Protein AF-A0A2R6LRM5-F1 (afdb_monomer_lite)

Radius of gyration: 28.89 Å; chains: 1; bounding box: 50×41×76 Å

Sequence (92 aa):
MNECTVCGERLSEPYYCQHCEQAVCGTHFEPETHDCPALADDDGADDPAAFDGGIVRAVAQRGDLSEDQVMVGMIAACVLLIGIIGVMMLLG

Foldseek 3Di:
DAAAPQPRHDDPPFDAAPQARHTHDPVCNDCVNDVRVVVVVPPDDPDPPDDPPVPCPVPPPPDPCPPVNVVVVVVVVVVVVVVVVVVVVVVD

Secondary structure (DSSP, 8-state):
-EE-TTT-PEESS-EE-TTT--EE-TTS-STTTTT-HHHHT-SS---------TTSTTT--S----HHHHHHHHHHHHHHHHHHHHHHHHH-

pLDDT: mean 74.76, std 15.48, range [42.69, 95.44]

Structure (mmCIF, N/CA/C/O backbone):
data_AF-A0A2R6LRM5-F1
#
_entry.id   AF-A0A2R6LRM5-F1
#
loop_
_atom_site.group_PDB
_atom_site.id
_atom_site.type_symbol
_atom_site.label_atom_id
_atom_site.label_alt_id
_atom_site.label_comp_id
_atom_site.label_asym_id
_atom_site.label_entity_id
_atom_site.label_seq_id
_atom_site.pdbx_PDB_ins_code
_atom_site.Cartn_x
_atom_site.Cartn_y
_atom_site.Cartn_z
_atom_site.occupancy
_atom_site.B_iso_or_equiv
_atom_site.auth_seq_id
_atom_site.auth_comp_id
_atom_site.auth_asym_id
_atom_site.auth_atom_id
_atom_site.pdbx_PDB_model_num
ATOM 1 N N . MET A 1 1 ? -22.598 5.530 28.987 1.00 61.09 1 MET A N 1
ATOM 2 C CA . MET A 1 1 ? -21.385 4.899 29.544 1.00 61.09 1 MET A CA 1
ATOM 3 C C . MET A 1 1 ? -21.119 3.716 28.665 1.00 61.09 1 MET A C 1
ATOM 5 O O . MET A 1 1 ? -22.041 2.939 28.464 1.00 61.09 1 MET A O 1
ATOM 9 N N . ASN A 1 2 ? -19.927 3.659 28.093 1.00 79.31 2 ASN A N 1
ATOM 10 C CA . ASN A 1 2 ? -19.595 2.646 27.109 1.00 79.31 2 ASN A CA 1
ATOM 11 C C . ASN A 1 2 ? -18.771 1.586 27.838 1.00 79.31 2 ASN A C 1
ATOM 13 O O . ASN A 1 2 ? -17.966 1.922 28.707 1.00 79.31 2 ASN A O 1
ATOM 17 N N . GLU A 1 3 ? -19.026 0.323 27.546 1.00 88.50 3 GLU A N 1
ATOM 18 C CA . GLU A 1 3 ? -18.309 -0.808 28.124 1.00 88.50 3 GLU A CA 1
ATOM 19 C C . GLU A 1 3 ? -17.590 -1.558 27.013 1.00 88.50 3 GLU A C 1
ATOM 21 O O . GLU A 1 3 ? -18.047 -1.562 25.870 1.00 88.50 3 GLU A O 1
ATOM 26 N N . CYS A 1 4 ? -16.440 -2.141 27.333 1.00 86.50 4 CYS A N 1
ATOM 27 C CA . CYS A 1 4 ? -15.728 -2.961 26.370 1.00 86.50 4 CYS A CA 1
ATOM 28 C C . CYS A 1 4 ? -16.570 -4.195 26.050 1.00 86.50 4 CYS A C 1
ATOM 30 O O . CYS A 1 4 ? -16.876 -4.973 26.950 1.00 86.50 4 CYS A O 1
ATOM 32 N N . THR A 1 5 ? -16.891 -4.416 24.776 1.00 82.81 5 THR A N 1
ATOM 33 C CA . THR A 1 5 ? -17.696 -5.580 24.369 1.00 82.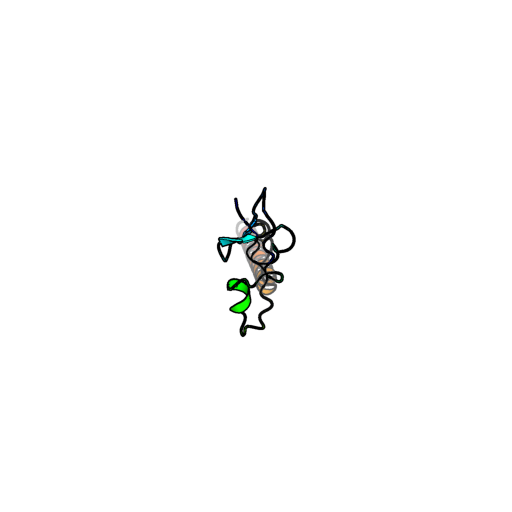81 5 THR A CA 1
ATOM 34 C C . THR A 1 5 ? -16.993 -6.921 24.632 1.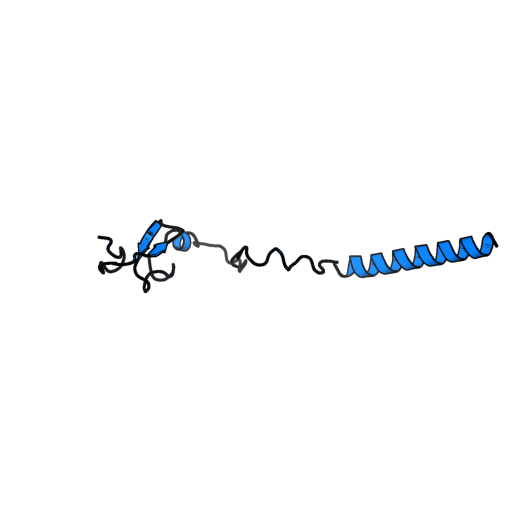00 82.81 5 THR A C 1
ATOM 36 O O . THR A 1 5 ? -17.656 -7.948 24.722 1.00 82.81 5 THR A O 1
ATOM 39 N N . VAL A 1 6 ? -15.668 -6.914 24.833 1.00 83.56 6 VAL A N 1
ATOM 40 C CA . VAL A 1 6 ? -14.865 -8.114 25.128 1.00 83.56 6 VAL A CA 1
ATOM 41 C C . VAL A 1 6 ? -14.805 -8.427 26.628 1.00 83.56 6 VAL A C 1
ATOM 43 O O . VAL A 1 6 ? -15.070 -9.556 27.030 1.00 83.56 6 VAL A O 1
ATOM 46 N N . CYS A 1 7 ? -14.460 -7.450 27.476 1.00 87.38 7 CYS A N 1
ATOM 47 C CA . CYS A 1 7 ? -14.230 -7.684 28.911 1.00 87.38 7 CYS A CA 1
ATOM 48 C C . CYS A 1 7 ? -15.226 -7.006 29.862 1.00 87.38 7 CYS A C 1
ATOM 50 O O . CYS A 1 7 ? -15.157 -7.235 31.067 1.00 87.38 7 CYS A O 1
ATOM 52 N N . GLY A 1 8 ? -16.126 -6.158 29.360 1.00 86.44 8 GLY A N 1
ATOM 53 C CA . GLY A 1 8 ? -17.094 -5.415 30.176 1.00 86.44 8 GLY A CA 1
ATOM 54 C C . GLY A 1 8 ? -16.494 -4.273 31.006 1.00 86.44 8 GLY A C 1
ATOM 55 O O . GLY A 1 8 ? -17.173 -3.703 31.859 1.00 86.44 8 GLY A O 1
ATOM 56 N N . GLU A 1 9 ? -15.222 -3.918 30.788 1.00 85.94 9 GLU A N 1
ATOM 57 C CA . GLU A 1 9 ? -14.576 -2.791 31.470 1.00 85.94 9 GLU A CA 1
ATOM 58 C C . GLU A 1 9 ? -15.294 -1.478 31.126 1.00 85.94 9 GLU A C 1
ATOM 60 O O . GLU A 1 9 ? -15.609 -1.220 29.960 1.00 85.94 9 GLU A O 1
ATOM 65 N N . ARG A 1 10 ? -15.526 -0.614 32.123 1.00 88.75 10 ARG A N 1
ATOM 66 C CA . ARG A 1 10 ? -16.114 0.711 31.885 1.00 88.75 10 ARG A CA 1
ATOM 67 C C . ARG A 1 10 ? -15.106 1.622 31.193 1.00 88.75 10 ARG A C 1
ATOM 69 O O . ARG A 1 10 ? -14.067 1.952 31.754 1.00 88.75 10 ARG A O 1
ATOM 76 N N . LEU A 1 11 ? -15.463 2.089 30.002 1.00 83.88 11 LEU A N 1
ATOM 77 C CA . LEU A 1 11 ? -14.634 2.953 29.173 1.00 83.88 11 LEU A CA 1
ATOM 78 C C . LEU A 1 11 ? -15.002 4.416 29.421 1.00 83.88 11 LEU A C 1
ATOM 80 O O . LEU A 1 11 ? -16.122 4.850 29.134 1.00 83.88 11 LEU A O 1
ATOM 84 N N . SER A 1 12 ? -14.048 5.187 29.944 1.00 81.62 12 SER A N 1
ATOM 85 C CA . SER A 1 12 ? -14.111 6.653 29.916 1.00 81.62 12 SER A CA 1
ATOM 86 C C . SER A 1 12 ? -13.782 7.195 28.525 1.00 81.62 12 SER A C 1
ATOM 88 O O . SER A 1 12 ? -14.389 8.167 28.089 1.00 81.62 12 SER A O 1
ATOM 90 N N . GLU A 1 13 ? -12.866 6.523 27.825 1.00 81.56 13 GLU A N 1
ATOM 91 C CA . GLU A 1 13 ? -12.426 6.826 26.462 1.00 81.56 13 GLU A CA 1
ATOM 92 C C . GLU A 1 13 ? -12.526 5.547 25.615 1.00 81.56 13 GLU A C 1
ATOM 94 O O . GLU A 1 13 ? -11.615 4.718 25.632 1.00 81.56 13 GLU A O 1
ATOM 99 N N . PRO A 1 14 ? -13.668 5.316 24.946 1.00 82.81 14 PRO A N 1
ATOM 100 C CA . PRO A 1 14 ? -13.863 4.137 24.113 1.00 82.81 14 PRO A CA 1
ATOM 101 C C . PRO A 1 14 ? -13.080 4.266 22.805 1.00 82.81 14 PRO A C 1
ATOM 103 O O . PRO A 1 14 ? -13.189 5.279 22.111 1.00 82.81 14 PRO A O 1
ATOM 106 N N . TYR A 1 15 ? -12.346 3.218 22.440 1.00 83.00 15 TYR A N 1
ATOM 107 C CA . TYR A 1 15 ? -11.777 3.091 21.103 1.00 83.00 15 TYR A CA 1
ATOM 108 C C . TYR A 1 15 ? -12.780 2.370 20.206 1.00 83.00 15 TYR A C 1
ATOM 110 O O . TYR A 1 15 ? -13.338 1.352 20.608 1.00 83.00 15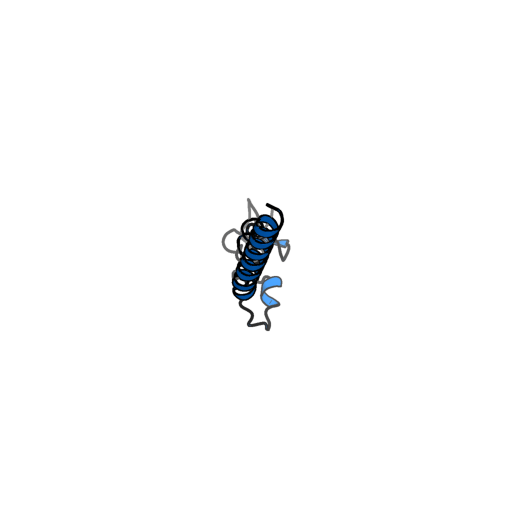 TYR A O 1
ATOM 118 N N . TYR A 1 16 ? -13.013 2.892 19.004 1.00 83.56 16 TYR A N 1
ATOM 119 C CA . TYR A 1 16 ? -13.889 2.260 18.020 1.00 83.56 16 TYR A CA 1
ATOM 120 C C . TYR A 1 16 ? -13.041 1.610 16.935 1.00 83.56 16 TYR A C 1
ATOM 122 O O . TYR A 1 16 ? -12.213 2.276 16.307 1.00 83.56 16 TYR A O 1
ATOM 130 N N . CYS A 1 17 ? -13.242 0.314 16.718 1.00 81.19 17 CYS A N 1
ATOM 131 C CA . CYS A 1 17 ? -12.625 -0.382 15.597 1.00 81.19 17 CYS A CA 1
ATOM 132 C C . CYS A 1 17 ? -13.214 0.144 14.278 1.00 81.19 17 CYS A C 1
ATOM 134 O O . CYS A 1 17 ? -14.432 0.246 14.139 1.00 81.19 17 CYS A O 1
ATOM 136 N N . GLN A 1 18 ? -12.365 0.456 13.294 1.00 78.62 18 GLN A N 1
ATOM 137 C CA . GLN A 1 18 ? -12.812 0.980 11.992 1.00 78.62 18 GLN A CA 1
ATOM 138 C C . GLN A 1 18 ? -13.526 -0.067 11.125 1.00 78.62 18 GLN A C 1
ATOM 140 O O . GLN A 1 18 ? -14.134 0.286 10.121 1.00 78.62 18 GLN A O 1
ATOM 145 N N . HIS A 1 19 ? -13.446 -1.344 11.504 1.00 76.75 19 HIS A N 1
ATOM 146 C CA . HIS A 1 19 ? -13.999 -2.451 10.730 1.00 76.75 19 HIS A CA 1
ATOM 147 C C . HIS A 1 19 ? -15.341 -2.953 11.273 1.00 76.75 19 HIS A C 1
ATOM 149 O O . HIS A 1 19 ? -16.226 -3.284 10.493 1.00 76.75 19 HIS A O 1
ATOM 155 N N . CYS A 1 20 ? -15.501 -3.016 12.600 1.00 79.12 20 CYS A N 1
ATOM 156 C CA . CYS A 1 20 ? -16.697 -3.568 13.248 1.00 79.12 20 CYS A CA 1
ATOM 157 C C . CYS A 1 20 ? -17.476 -2.553 14.097 1.00 79.12 20 CYS A C 1
ATOM 159 O O . CYS A 1 20 ? -18.501 -2.906 14.675 1.00 79.12 20 CYS A O 1
ATOM 161 N N . GLU A 1 21 ? -16.983 -1.313 14.195 1.00 81.69 21 GLU A N 1
ATOM 162 C CA . GLU A 1 21 ? -17.611 -0.185 14.903 1.00 81.69 21 GLU A CA 1
ATOM 163 C C . GLU A 1 21 ? -17.900 -0.438 16.398 1.00 81.69 21 GLU A C 1
ATOM 165 O O . GLU A 1 21 ? -18.604 0.338 17.048 1.00 81.69 21 GLU A O 1
ATOM 170 N N . GLN A 1 22 ? -17.328 -1.495 16.985 1.00 82.81 22 GLN A N 1
ATOM 171 C CA . GLN A 1 22 ? -17.512 -1.821 18.397 1.00 82.81 22 GLN A CA 1
ATOM 172 C C . GLN A 1 22 ? -16.596 -0.995 19.302 1.00 82.81 22 GLN A C 1
ATOM 174 O O . GLN A 1 22 ? -15.455 -0.687 18.952 1.00 82.81 22 GLN A O 1
ATOM 179 N N . ALA A 1 23 ? -17.110 -0.661 20.490 1.00 85.50 23 ALA A N 1
ATOM 180 C CA . ALA A 1 23 ? -16.363 0.035 21.528 1.00 85.50 23 ALA A CA 1
ATOM 181 C C . ALA A 1 23 ? -15.504 -0.961 22.324 1.00 85.50 23 ALA A C 1
ATOM 183 O O . ALA A 1 23 ? -16.012 -1.818 23.052 1.00 85.50 23 ALA A O 1
ATOM 184 N N . VAL A 1 24 ? -14.187 -0.822 22.217 1.00 86.31 24 VAL A N 1
ATOM 185 C CA . VAL A 1 24 ? -13.193 -1.678 22.874 1.00 86.31 24 VAL A CA 1
ATOM 186 C C . VAL A 1 24 ? -12.249 -0.853 23.755 1.00 86.31 24 VAL A C 1
ATOM 188 O O . VAL A 1 24 ? -12.122 0.366 23.603 1.00 86.31 24 VAL A O 1
ATOM 191 N N . CYS A 1 25 ? -11.615 -1.501 24.738 1.00 87.50 25 CYS A N 1
ATOM 192 C CA . CYS A 1 25 ? -10.557 -0.874 25.534 1.00 87.50 25 CYS A CA 1
ATOM 193 C C . CYS A 1 25 ? -9.228 -0.873 24.761 1.00 87.50 25 CYS A C 1
ATOM 195 O O . CYS A 1 25 ? -9.067 -1.628 23.807 1.00 87.50 25 CYS A O 1
ATOM 197 N N . GLY A 1 26 ? -8.245 -0.083 25.206 1.00 81.62 26 GLY A N 1
ATOM 198 C CA . GLY A 1 26 ? -6.922 -0.032 24.563 1.00 81.62 26 GLY A CA 1
ATOM 199 C C . GLY A 1 26 ? -6.181 -1.378 24.521 1.00 81.62 26 GLY A C 1
ATOM 200 O O . GLY A 1 26 ? -5.332 -1.570 23.663 1.00 81.62 26 GLY A O 1
ATOM 201 N N . THR A 1 27 ? -6.526 -2.322 25.402 1.00 80.00 27 THR A N 1
ATOM 202 C CA . THR A 1 27 ? -5.976 -3.691 25.403 1.00 80.00 27 THR A CA 1
ATOM 203 C C . THR A 1 27 ? -6.647 -4.606 24.374 1.00 80.00 27 THR A C 1
ATOM 205 O O . THR A 1 27 ? -6.037 -5.569 23.930 1.00 80.00 27 THR A O 1
ATOM 208 N N . HIS A 1 28 ? -7.885 -4.300 23.978 1.00 82.38 28 HIS A N 1
ATOM 209 C CA . HIS A 1 28 ? -8.652 -5.054 22.980 1.00 82.38 28 HIS A CA 1
ATOM 210 C C . HIS A 1 28 ? -8.783 -4.287 21.650 1.00 82.38 28 HIS A C 1
ATOM 212 O O . HIS A 1 28 ? -9.690 -4.558 20.870 1.00 82.38 28 HIS A O 1
ATOM 218 N N . PHE A 1 29 ? -7.934 -3.276 21.411 1.00 80.06 29 PHE A N 1
ATOM 219 C CA . PHE A 1 29 ? -7.977 -2.460 20.191 1.00 80.06 29 PHE A CA 1
ATOM 220 C C . PHE A 1 29 ? -7.430 -3.203 18.969 1.00 80.06 29 PHE A C 1
ATOM 222 O O . PHE A 1 29 ? -7.880 -2.973 17.847 1.00 80.06 29 PHE A O 1
ATOM 229 N N . GLU A 1 30 ? -6.464 -4.093 19.184 1.00 69.25 30 GLU A N 1
ATOM 230 C CA . GLU A 1 30 ? -5.883 -4.890 18.112 1.00 69.25 30 GLU A CA 1
ATOM 231 C C . GLU A 1 30 ? -6.937 -5.873 17.562 1.00 69.25 30 GLU A C 1
ATOM 233 O O . GLU A 1 30 ? -7.642 -6.513 18.345 1.00 69.25 30 GLU A O 1
ATOM 238 N N . PRO A 1 31 ? -7.081 -6.007 16.229 1.00 62.25 31 PRO A N 1
ATOM 239 C CA . PRO A 1 31 ? -8.041 -6.928 15.610 1.00 62.25 31 PRO A CA 1
ATOM 240 C C . PRO A 1 31 ? -7.879 -8.388 16.043 1.00 62.25 31 PRO A C 1
ATOM 242 O O . PRO A 1 31 ? -8.822 -9.155 15.938 1.00 62.25 31 PRO A O 1
ATOM 245 N N . GLU A 1 32 ? -6.694 -8.763 16.528 1.00 63.97 32 GLU A N 1
ATOM 246 C CA . GLU A 1 32 ? -6.358 -10.105 17.018 1.00 63.97 32 GLU A CA 1
ATOM 247 C C . GLU A 1 32 ? -6.901 -10.380 18.430 1.00 63.97 32 GLU A C 1
ATOM 249 O O . GLU A 1 32 ? -7.046 -11.529 18.843 1.00 63.97 32 GLU A O 1
ATOM 254 N N . THR A 1 33 ? -7.169 -9.324 19.203 1.00 67.12 33 THR A N 1
ATOM 255 C CA . THR A 1 33 ? -7.542 -9.411 20.624 1.00 67.12 33 THR A CA 1
ATOM 256 C C . THR A 1 33 ? -9.040 -9.224 20.859 1.00 67.12 33 THR A C 1
ATOM 258 O O . THR A 1 33 ? -9.502 -9.265 22.002 1.00 67.12 33 THR A O 1
ATOM 261 N N . HIS A 1 34 ? -9.814 -9.067 19.785 1.00 76.38 34 HIS A N 1
ATOM 262 C CA . HIS A 1 34 ? -11.270 -9.111 19.788 1.00 76.38 34 HIS A CA 1
ATOM 263 C C . HIS A 1 34 ? -11.769 -9.844 18.542 1.00 76.38 34 HIS A C 1
ATOM 265 O O . HIS A 1 34 ? -11.050 -9.957 17.560 1.00 76.38 34 HIS A O 1
ATOM 271 N N . ASP A 1 35 ? -12.998 -10.353 18.577 1.00 67.50 35 ASP A N 1
ATOM 272 C CA . ASP A 1 35 ? -13.578 -11.147 17.487 1.00 67.50 35 ASP A CA 1
ATOM 273 C C . ASP A 1 35 ? -13.993 -10.230 16.317 1.00 67.50 35 ASP A C 1
ATOM 275 O O . ASP A 1 35 ? -15.169 -9.924 16.105 1.00 67.50 35 ASP A O 1
ATOM 279 N N . CYS A 1 36 ? -12.998 -9.651 15.640 1.00 76.31 36 CYS A N 1
ATOM 280 C CA . CYS A 1 36 ? -13.200 -8.710 14.553 1.00 76.31 36 CYS A CA 1
ATOM 281 C C . CYS A 1 36 ? -13.571 -9.485 13.278 1.00 76.31 36 CYS A C 1
ATOM 283 O O . CYS A 1 36 ? -12.718 -10.186 12.731 1.00 76.31 36 CYS A O 1
ATOM 285 N N . PRO A 1 37 ? -14.797 -9.337 12.740 1.00 71.56 37 PRO A N 1
ATOM 286 C CA . PRO A 1 37 ? -15.234 -10.085 11.561 1.00 71.56 37 PRO A CA 1
ATOM 287 C C . PRO A 1 37 ? -14.365 -9.815 10.325 1.00 71.56 37 PRO A C 1
ATOM 289 O O . PRO A 1 37 ? -14.150 -10.720 9.533 1.00 71.56 37 PRO A O 1
ATOM 292 N N . ALA A 1 38 ? -13.770 -8.621 10.212 1.00 66.88 38 ALA A N 1
ATOM 293 C CA . ALA A 1 38 ? -12.828 -8.308 9.136 1.00 66.88 38 ALA A CA 1
ATOM 294 C C . ALA A 1 38 ? -11.535 -9.143 9.162 1.00 66.88 38 ALA A C 1
ATOM 296 O O . ALA A 1 38 ? -10.837 -9.181 8.155 1.00 66.88 38 ALA A O 1
ATOM 297 N N . LEU A 1 39 ? -11.199 -9.773 10.294 1.00 65.38 39 LEU A N 1
ATOM 298 C CA . LEU A 1 39 ? -10.079 -10.710 10.405 1.00 65.38 39 LEU A CA 1
ATOM 299 C C . LEU A 1 39 ? -10.537 -12.169 10.230 1.00 65.38 39 LEU A C 1
ATOM 301 O O . LEU A 1 39 ? -9.766 -12.999 9.764 1.00 65.38 39 LEU A O 1
ATOM 305 N N . ALA A 1 40 ? -11.791 -12.477 10.579 1.00 61.88 40 ALA A N 1
ATOM 306 C CA . ALA A 1 40 ? -12.377 -13.808 10.420 1.00 61.88 40 ALA A CA 1
ATOM 307 C C . ALA A 1 40 ? -12.671 -14.173 8.952 1.00 61.88 40 ALA A C 1
ATOM 309 O O . ALA A 1 40 ? -12.756 -15.352 8.635 1.00 61.88 40 ALA A O 1
ATOM 310 N N . ASP A 1 41 ? -12.787 -13.184 8.060 1.00 53.91 41 ASP A N 1
ATOM 311 C CA . ASP A 1 41 ? -12.965 -13.409 6.619 1.00 53.91 41 ASP A CA 1
ATOM 312 C C . ASP A 1 41 ? -11.673 -13.875 5.897 1.00 53.91 41 ASP A C 1
ATOM 314 O O . ASP A 1 41 ? -11.704 -14.110 4.687 1.00 53.91 41 ASP A O 1
ATOM 318 N N . ASP A 1 42 ? -10.545 -14.057 6.602 1.00 54.00 42 ASP A N 1
ATOM 319 C CA . ASP A 1 42 ? -9.296 -14.614 6.047 1.00 54.00 42 ASP A CA 1
ATOM 320 C C . ASP A 1 42 ? -9.285 -16.162 6.029 1.00 54.00 42 ASP A C 1
ATOM 322 O O . ASP A 1 42 ? -8.306 -16.818 6.381 1.00 54.00 42 ASP A O 1
ATOM 326 N N . ASP A 1 43 ? -10.385 -16.782 5.587 1.00 47.53 43 ASP A N 1
ATOM 327 C CA . ASP A 1 43 ? -10.497 -18.236 5.346 1.00 47.53 43 ASP A CA 1
ATOM 328 C C . ASP A 1 43 ? -9.782 -18.694 4.050 1.00 47.53 43 ASP A C 1
ATOM 330 O O . ASP A 1 43 ? -10.063 -19.764 3.496 1.00 47.53 43 ASP A O 1
ATOM 334 N N . GLY A 1 44 ? -8.824 -17.912 3.547 1.00 52.94 44 GLY A N 1
ATOM 335 C CA . GLY A 1 44 ? -7.938 -18.345 2.474 1.00 52.94 44 GLY A CA 1
ATOM 336 C C . GLY A 1 44 ? -7.597 -17.268 1.460 1.00 52.94 44 GLY A C 1
ATOM 337 O O . GLY A 1 44 ? -8.205 -17.196 0.392 1.00 52.94 44 GLY A O 1
ATOM 338 N N . ALA A 1 45 ? -6.507 -16.557 1.713 1.00 42.69 45 ALA A N 1
ATOM 339 C CA . ALA A 1 45 ? -5.550 -16.237 0.668 1.00 42.69 45 ALA A CA 1
ATOM 340 C C . ALA A 1 45 ? -4.155 -16.116 1.290 1.00 42.69 45 ALA A C 1
ATOM 342 O O . ALA A 1 45 ? -3.823 -15.111 1.906 1.00 42.69 45 ALA A O 1
ATOM 343 N N . ASP A 1 46 ? -3.314 -17.129 1.075 1.00 49.31 46 ASP A N 1
ATOM 344 C CA . ASP A 1 46 ? -1.858 -17.015 1.178 1.00 49.31 46 ASP A CA 1
ATOM 345 C C . ASP A 1 46 ? -1.331 -16.007 0.129 1.00 49.31 46 ASP A C 1
ATOM 347 O O . ASP A 1 46 ? -0.641 -16.379 -0.822 1.00 49.31 46 ASP A O 1
ATOM 351 N N . ASP A 1 47 ? -1.673 -14.725 0.258 1.00 49.59 47 ASP A N 1
ATOM 352 C CA . ASP A 1 47 ? -1.037 -13.641 -0.478 1.00 49.59 47 ASP A CA 1
ATOM 353 C C . ASP A 1 47 ? -0.470 -12.638 0.536 1.00 49.59 47 ASP A C 1
ATOM 355 O O . ASP A 1 47 ? -1.223 -11.874 1.144 1.00 49.59 47 ASP A O 1
ATOM 359 N N . PRO A 1 48 ? 0.858 -12.602 0.756 1.00 47.47 48 PRO A N 1
ATOM 360 C CA . PRO A 1 48 ? 1.515 -11.602 1.596 1.00 47.47 48 PRO A CA 1
ATOM 361 C C . PRO A 1 48 ? 1.514 -10.205 0.937 1.00 47.47 48 PRO A C 1
ATOM 363 O O . PRO A 1 48 ? 2.478 -9.443 1.057 1.00 47.47 48 PRO A O 1
ATOM 366 N N . ALA A 1 49 ? 0.432 -9.838 0.249 1.00 48.94 49 ALA A N 1
ATOM 367 C CA . ALA A 1 49 ? 0.165 -8.518 -0.295 1.00 48.94 49 ALA A CA 1
ATOM 368 C C . ALA A 1 49 ? -0.364 -7.592 0.811 1.00 48.94 49 ALA A C 1
ATOM 370 O O . ALA A 1 49 ? -1.513 -7.167 0.828 1.00 48.94 49 ALA A O 1
ATOM 371 N N . ALA A 1 50 ? 0.538 -7.324 1.753 1.00 57.31 50 ALA A N 1
ATOM 372 C CA . ALA A 1 50 ? 0.776 -6.041 2.394 1.00 57.31 50 ALA A CA 1
ATOM 373 C C . ALA A 1 50 ? -0.402 -5.049 2.461 1.00 57.31 50 ALA A C 1
ATOM 375 O O . ALA A 1 50 ? -0.784 -4.438 1.467 1.00 57.31 50 ALA A O 1
ATOM 376 N N . PHE A 1 51 ? -0.833 -4.775 3.694 1.00 48.22 51 PHE A N 1
ATOM 377 C CA . PHE A 1 51 ? -1.195 -3.449 4.201 1.00 48.22 51 PHE A CA 1
ATOM 378 C C . PHE A 1 51 ? -0.950 -2.300 3.195 1.00 48.22 51 PHE A C 1
ATOM 380 O O . PHE A 1 51 ? 0.162 -1.770 3.111 1.00 48.22 51 PHE A O 1
ATOM 387 N N . ASP A 1 52 ? -1.989 -1.864 2.469 1.00 55.38 52 ASP A N 1
ATOM 388 C CA . ASP A 1 52 ? -1.977 -0.592 1.731 1.00 55.38 52 ASP A CA 1
ATOM 389 C C . ASP A 1 52 ? -2.086 0.552 2.749 1.00 55.38 52 ASP A C 1
ATOM 391 O O . ASP A 1 52 ? -3.125 1.183 2.947 1.00 55.38 52 ASP A O 1
ATOM 395 N N . GLY A 1 53 ? -0.983 0.796 3.458 1.00 49.69 53 GLY A N 1
ATOM 396 C CA . GLY A 1 53 ? -0.742 2.049 4.146 1.00 49.69 53 GLY A CA 1
ATOM 39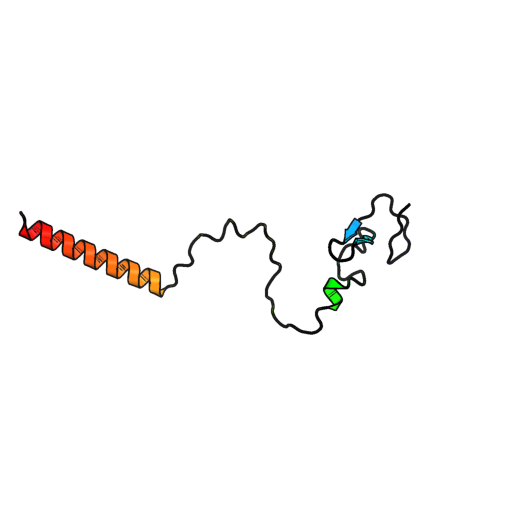7 C C . GLY A 1 53 ? -0.701 3.161 3.103 1.00 49.69 53 GLY A C 1
ATOM 398 O O . GLY A 1 53 ? 0.363 3.491 2.578 1.00 49.69 53 GLY A O 1
ATOM 399 N N . GLY A 1 54 ? -1.858 3.770 2.838 1.00 55.00 54 GLY A N 1
ATOM 400 C CA . GLY A 1 54 ? -2.085 4.868 1.887 1.00 55.00 54 GLY A CA 1
ATOM 401 C C . GLY A 1 54 ? -1.277 6.156 2.127 1.00 55.00 54 GLY A C 1
ATOM 402 O O . GLY A 1 54 ? -1.583 7.196 1.551 1.00 55.00 54 GLY A O 1
ATOM 403 N N . ILE A 1 55 ? -0.227 6.103 2.946 1.00 58.34 55 ILE A N 1
ATOM 404 C CA . ILE A 1 55 ? 0.737 7.174 3.206 1.00 58.34 55 ILE A CA 1
ATOM 405 C C . ILE A 1 55 ? 2.026 7.069 2.369 1.00 58.34 55 ILE A C 1
ATOM 407 O O . ILE A 1 55 ? 2.794 8.029 2.359 1.00 58.34 55 ILE A O 1
ATOM 411 N N . VAL A 1 56 ? 2.272 5.983 1.613 1.00 57.78 56 VAL A N 1
ATOM 412 C CA . VAL A 1 56 ? 3.521 5.837 0.816 1.00 57.78 56 VAL A CA 1
ATOM 413 C C . VAL A 1 56 ? 3.380 5.943 -0.710 1.00 57.78 56 VAL A C 1
ATOM 415 O O . VAL A 1 56 ? 4.396 6.042 -1.401 1.00 57.78 56 VAL A O 1
ATOM 418 N N . ARG A 1 57 ? 2.168 6.035 -1.281 1.00 51.59 57 ARG A N 1
ATOM 419 C CA . ARG A 1 57 ? 2.003 6.131 -2.755 1.00 51.59 57 ARG A CA 1
ATOM 420 C C . ARG A 1 57 ? 2.584 7.409 -3.380 1.00 51.59 57 ARG A C 1
ATOM 422 O O . ARG A 1 57 ? 2.799 7.441 -4.587 1.00 51.59 57 ARG A O 1
ATOM 429 N N . ALA A 1 58 ? 2.896 8.437 -2.589 1.00 53.69 58 ALA A N 1
ATOM 430 C CA . ALA A 1 58 ? 3.511 9.669 -3.092 1.00 53.69 58 ALA A CA 1
ATOM 431 C C . ALA A 1 58 ? 5.044 9.592 -3.262 1.00 53.69 58 ALA A C 1
ATOM 433 O O . ALA A 1 58 ? 5.615 10.436 -3.948 1.00 53.69 58 ALA A O 1
ATOM 434 N N . VAL A 1 59 ? 5.728 8.600 -2.672 1.00 59.56 59 VAL A N 1
ATOM 435 C CA . VAL A 1 59 ? 7.207 8.506 -2.719 1.00 59.56 59 VAL A CA 1
ATOM 436 C C . VAL A 1 59 ? 7.702 7.487 -3.759 1.00 59.56 59 VAL A C 1
ATOM 438 O O . VAL A 1 59 ? 8.856 7.544 -4.176 1.00 59.56 59 VAL A O 1
ATOM 441 N N . ALA A 1 60 ? 6.826 6.618 -4.273 1.00 53.03 60 ALA A N 1
ATOM 442 C CA . ALA A 1 60 ? 7.188 5.549 -5.210 1.00 53.03 60 ALA A CA 1
ATOM 443 C C . ALA A 1 60 ? 7.161 5.943 -6.705 1.00 53.03 60 ALA A C 1
ATOM 445 O O . ALA A 1 60 ? 7.204 5.077 -7.568 1.00 53.03 60 ALA A O 1
ATOM 446 N N . GLN A 1 61 ? 7.135 7.234 -7.055 1.00 52.66 61 GLN A N 1
ATOM 447 C CA . GLN A 1 61 ? 7.336 7.686 -8.447 1.00 52.66 61 GLN A CA 1
ATOM 448 C C . GLN A 1 61 ? 8.815 7.912 -8.792 1.00 52.66 61 GLN A C 1
ATOM 450 O O . GLN A 1 61 ? 9.171 8.790 -9.578 1.00 52.66 61 GLN A O 1
ATOM 455 N N . ARG A 1 62 ? 9.714 7.127 -8.196 1.00 56.81 62 ARG A N 1
ATOM 456 C CA . ARG A 1 62 ? 11.125 7.107 -8.577 1.00 56.81 62 ARG A CA 1
ATOM 457 C C . ARG A 1 62 ? 11.515 5.695 -8.987 1.00 56.81 62 ARG A C 1
ATOM 459 O O . ARG A 1 62 ? 11.951 4.914 -8.156 1.00 56.81 62 ARG A O 1
ATOM 466 N N . GLY A 1 63 ? 11.417 5.430 -10.287 1.00 60.12 63 GLY A N 1
ATOM 467 C CA . GLY A 1 63 ? 12.350 4.509 -10.933 1.00 60.12 63 GLY A CA 1
ATOM 468 C C . GLY A 1 63 ? 11.838 3.135 -11.341 1.00 60.12 63 GLY A C 1
ATOM 469 O O . GLY A 1 63 ? 12.660 2.232 -11.405 1.00 60.12 63 GLY A O 1
ATOM 470 N N . ASP A 1 64 ? 10.563 2.972 -11.695 1.00 57.81 64 ASP A N 1
ATOM 471 C CA . ASP A 1 64 ? 10.137 1.785 -12.456 1.00 57.81 64 ASP A CA 1
ATOM 472 C C . ASP A 1 64 ? 10.396 1.994 -13.959 1.00 57.81 64 ASP A C 1
ATOM 474 O O . ASP A 1 64 ? 9.490 2.103 -14.781 1.00 57.81 64 ASP A O 1
ATOM 478 N N . LEU A 1 65 ? 11.668 2.184 -14.315 1.00 61.62 65 LEU A N 1
ATOM 479 C CA . LEU A 1 65 ? 12.118 1.974 -15.685 1.00 61.62 65 LEU A CA 1
ATOM 480 C C . LEU A 1 65 ? 12.708 0.576 -15.672 1.00 61.62 65 LEU A C 1
ATOM 482 O O . LEU A 1 65 ? 13.811 0.379 -15.161 1.00 61.62 65 LEU A O 1
ATOM 486 N N . SER A 1 66 ? 11.943 -0.390 -16.169 1.00 71.38 66 SER A N 1
ATOM 487 C CA . SER A 1 66 ? 12.398 -1.767 -16.289 1.00 71.38 66 SER A CA 1
ATOM 488 C C . SER A 1 66 ? 13.748 -1.812 -17.019 1.00 71.38 66 SER A C 1
ATOM 490 O O . SER A 1 66 ? 14.061 -0.947 -17.844 1.00 71.38 66 SER A O 1
ATOM 492 N N . GLU A 1 67 ? 14.612 -2.764 -16.664 1.00 75.06 67 GLU A N 1
ATOM 493 C CA . GLU A 1 67 ? 16.001 -2.821 -17.154 1.00 75.06 67 GLU A CA 1
ATOM 494 C C . GLU A 1 67 ? 16.096 -2.786 -18.694 1.00 75.06 67 GLU A C 1
ATOM 496 O O . GLU A 1 67 ? 17.043 -2.226 -19.255 1.00 75.06 67 GLU A O 1
ATOM 501 N N . ASP A 1 68 ? 15.073 -3.295 -19.389 1.00 76.69 68 ASP A N 1
ATOM 502 C CA . ASP A 1 68 ? 14.915 -3.187 -20.839 1.00 76.69 68 ASP A CA 1
ATOM 503 C C . ASP A 1 68 ? 14.672 -1.742 -21.311 1.00 76.69 68 ASP A C 1
ATOM 505 O O . ASP A 1 68 ? 15.261 -1.317 -22.304 1.00 76.69 68 ASP A O 1
ATOM 509 N N . GLN A 1 69 ? 13.885 -0.947 -20.585 1.00 7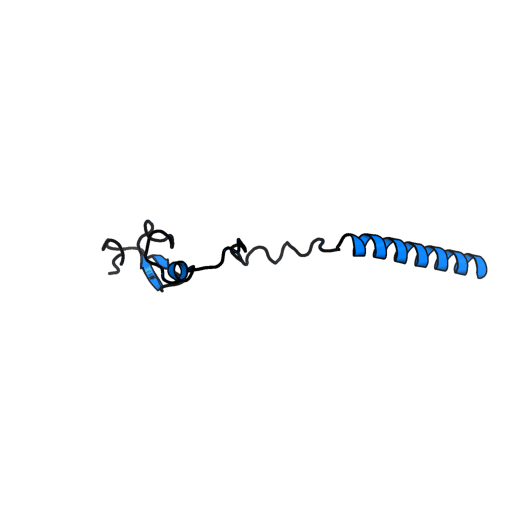8.25 69 GLN A N 1
ATOM 510 C CA . GLN A 1 69 ? 13.589 0.449 -20.921 1.00 78.25 69 GLN A CA 1
ATOM 511 C C . GLN A 1 69 ? 14.817 1.345 -20.756 1.00 78.25 69 GLN A C 1
ATOM 513 O O . GLN A 1 69 ? 15.028 2.258 -21.558 1.00 78.25 69 GLN A O 1
ATOM 518 N N . VAL A 1 70 ? 15.670 1.065 -19.766 1.00 82.25 70 VAL A N 1
ATOM 519 C CA . VAL A 1 70 ? 16.933 1.799 -19.575 1.00 82.25 70 VAL A CA 1
ATOM 520 C C . VAL A 1 70 ? 17.880 1.552 -20.752 1.00 82.25 70 VAL A C 1
ATOM 522 O O . VAL A 1 70 ? 18.454 2.494 -21.307 1.00 82.25 70 VAL A O 1
ATOM 525 N 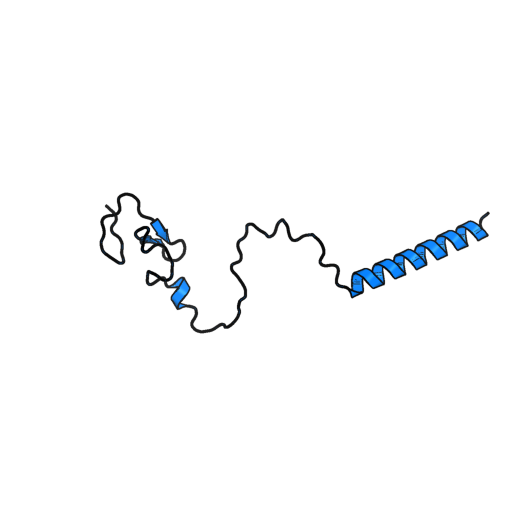N . MET A 1 71 ? 18.007 0.293 -21.179 1.00 82.94 71 MET A N 1
ATOM 526 C CA . MET A 1 71 ? 18.871 -0.087 -22.296 1.00 82.94 71 MET A CA 1
ATOM 527 C C . MET A 1 71 ? 18.351 0.458 -23.633 1.00 82.94 71 MET A C 1
ATOM 529 O O . MET A 1 71 ? 19.113 1.051 -24.400 1.00 82.94 71 MET A O 1
ATOM 533 N N . VAL A 1 72 ? 17.047 0.321 -23.895 1.00 87.75 72 VAL A N 1
ATOM 534 C CA . VAL A 1 72 ? 16.399 0.827 -25.115 1.00 87.75 72 VAL A CA 1
ATOM 535 C C . VAL A 1 72 ? 16.477 2.355 -25.187 1.00 87.75 72 VAL A C 1
ATOM 537 O O . VAL A 1 72 ? 16.801 2.900 -26.246 1.00 87.75 72 VAL A O 1
ATOM 540 N N . GLY A 1 73 ? 16.266 3.055 -24.067 1.00 88.56 73 GLY A N 1
ATOM 541 C CA . GLY A 1 73 ? 16.378 4.513 -23.993 1.00 88.56 73 GLY A CA 1
ATOM 542 C C . GLY A 1 73 ? 17.786 5.024 -24.309 1.00 88.56 73 GLY A C 1
ATOM 543 O O . GLY A 1 73 ? 17.941 5.983 -25.069 1.00 88.56 73 GLY A O 1
ATOM 544 N N . MET A 1 74 ? 18.824 4.354 -23.794 1.00 91.00 74 MET A N 1
ATOM 545 C CA . MET A 1 74 ? 20.218 4.719 -24.069 1.00 91.00 74 MET A CA 1
ATOM 546 C C . MET A 1 74 ? 20.581 4.515 -25.546 1.00 91.00 74 MET A C 1
ATOM 548 O O . MET A 1 74 ? 21.177 5.400 -26.163 1.00 91.00 74 MET A O 1
ATOM 552 N N . ILE A 1 75 ? 20.175 3.388 -26.141 1.00 93.00 75 ILE A N 1
ATOM 553 C CA . ILE A 1 75 ? 20.430 3.097 -27.560 1.00 93.00 75 ILE A CA 1
ATOM 554 C C . ILE A 1 75 ? 19.731 4.127 -28.457 1.00 93.00 75 ILE A C 1
ATOM 556 O O . ILE A 1 75 ? 20.362 4.682 -29.359 1.00 93.00 75 ILE A O 1
ATOM 560 N N . ALA A 1 76 ? 18.456 4.431 -28.193 1.00 92.69 76 ALA A N 1
ATOM 561 C CA . ALA A 1 76 ? 17.698 5.417 -28.963 1.00 92.69 76 ALA A CA 1
ATOM 562 C C . ALA A 1 76 ? 18.344 6.813 -28.912 1.00 92.69 76 ALA A C 1
ATOM 564 O O . ALA A 1 76 ? 18.479 7.472 -29.946 1.00 92.69 76 ALA A O 1
ATOM 565 N N . ALA A 1 77 ? 18.812 7.241 -27.734 1.00 93.38 77 ALA A N 1
ATOM 566 C CA . ALA A 1 77 ? 19.516 8.510 -27.571 1.00 93.38 77 ALA A CA 1
ATOM 567 C C . ALA A 1 77 ? 20.830 8.551 -28.370 1.00 93.38 77 ALA A C 1
ATOM 569 O O . ALA A 1 77 ? 21.092 9.525 -29.076 1.00 93.38 77 ALA A O 1
ATOM 570 N N . CYS A 1 78 ? 21.635 7.486 -28.320 1.00 94.81 78 CYS A N 1
ATOM 571 C CA . CYS A 1 78 ? 22.876 7.403 -29.090 1.00 94.81 78 CYS A CA 1
ATOM 572 C C . CYS A 1 78 ? 22.628 7.467 -30.604 1.00 94.81 78 CYS A C 1
ATOM 574 O O . CYS A 1 78 ? 23.328 8.201 -31.300 1.00 94.81 78 CYS A O 1
ATOM 576 N N . VAL A 1 79 ? 21.623 6.752 -31.120 1.00 95.06 79 VAL A N 1
ATOM 577 C CA . VAL A 1 79 ? 21.285 6.763 -32.555 1.00 95.06 79 VAL A CA 1
ATOM 578 C C . VAL A 1 79 ? 20.850 8.155 -33.012 1.00 95.06 79 VAL A C 1
ATOM 580 O O . VAL A 1 79 ? 21.306 8.626 -34.055 1.00 95.06 79 VAL A O 1
ATOM 583 N N . LEU A 1 80 ? 20.023 8.840 -32.218 1.00 94.75 80 LEU A N 1
ATOM 584 C CA . LEU A 1 80 ? 19.603 10.210 -32.511 1.00 94.75 80 LEU A CA 1
ATOM 585 C C . LEU A 1 80 ? 20.795 11.169 -32.542 1.00 94.75 80 LEU A C 1
ATOM 587 O O . LEU A 1 80 ? 20.934 11.932 -33.495 1.00 94.75 80 LEU A O 1
ATOM 591 N N . LEU A 1 81 ? 21.684 11.104 -31.548 1.00 95.38 81 LEU A N 1
ATOM 592 C CA . LEU A 1 81 ? 22.863 11.969 -31.490 1.00 95.38 81 LEU A CA 1
ATOM 593 C C . LEU A 1 81 ? 23.811 11.728 -32.668 1.00 95.38 81 LEU A C 1
ATOM 595 O O . LEU A 1 81 ? 24.244 12.687 -33.302 1.00 95.38 81 LEU A O 1
ATOM 599 N N . ILE A 1 82 ? 24.095 10.468 -33.004 1.00 95.44 82 ILE A N 1
ATOM 600 C CA . ILE A 1 82 ? 24.958 10.119 -34.142 1.00 95.44 82 ILE A CA 1
ATOM 601 C C . ILE A 1 82 ? 24.338 10.607 -35.457 1.00 95.44 82 ILE A C 1
ATOM 603 O O . ILE A 1 82 ? 25.038 11.188 -36.287 1.00 95.44 82 ILE A O 1
ATOM 607 N N . GLY A 1 83 ? 23.026 10.427 -35.633 1.00 94.25 83 GLY A N 1
ATOM 608 C CA . GLY A 1 83 ? 22.303 10.922 -36.803 1.00 94.25 83 GLY A CA 1
ATOM 609 C C . GLY A 1 83 ? 22.365 12.446 -36.926 1.00 94.25 83 GLY A C 1
ATOM 610 O O . GLY A 1 83 ? 22.692 12.960 -37.993 1.00 94.25 83 GLY A O 1
ATOM 611 N N . ILE A 1 84 ? 22.124 13.170 -35.829 1.00 95.06 84 ILE A N 1
ATOM 612 C CA . ILE A 1 84 ? 22.193 14.638 -35.798 1.00 95.06 84 ILE A CA 1
ATOM 613 C C . ILE A 1 84 ? 23.608 15.117 -36.134 1.00 95.06 84 ILE A C 1
ATOM 615 O O . ILE A 1 84 ? 23.764 15.979 -36.994 1.00 95.06 84 ILE A O 1
ATOM 619 N N . ILE A 1 85 ? 24.641 14.535 -35.518 1.00 95.19 85 ILE A N 1
ATOM 620 C CA . ILE A 1 85 ? 26.044 14.891 -35.783 1.00 95.19 85 ILE A CA 1
ATOM 621 C C . ILE A 1 85 ? 26.399 14.644 -37.255 1.00 95.19 85 ILE A C 1
ATOM 623 O O . ILE A 1 85 ? 27.019 15.499 -37.884 1.00 95.19 85 ILE A O 1
ATOM 627 N N . GLY A 1 86 ? 25.973 13.514 -37.826 1.00 94.38 86 GLY A N 1
ATOM 628 C CA . GLY A 1 86 ? 26.192 13.204 -39.240 1.00 94.38 86 GLY A CA 1
ATOM 629 C C . GLY A 1 86 ? 25.513 14.203 -40.180 1.00 94.38 86 GLY A C 1
ATOM 630 O O . GLY A 1 86 ? 26.121 14.647 -41.149 1.00 94.38 86 GLY A O 1
ATOM 631 N N . VAL A 1 87 ? 24.282 14.614 -39.866 1.00 94.12 87 VAL A N 1
ATOM 632 C CA . VAL A 1 87 ? 23.551 15.634 -40.634 1.00 94.12 87 VAL A CA 1
ATOM 633 C C . VAL A 1 87 ? 24.222 17.005 -40.517 1.00 94.12 87 VAL A C 1
ATOM 635 O O . VAL A 1 87 ? 24.362 17.698 -41.521 1.00 94.12 87 VAL A O 1
ATOM 638 N N . MET A 1 88 ? 24.697 17.384 -39.328 1.00 91.81 88 MET A N 1
ATOM 639 C CA . MET A 1 88 ? 25.438 18.636 -39.134 1.00 91.81 88 MET A CA 1
ATOM 640 C C . MET A 1 88 ? 26.765 18.653 -39.903 1.00 91.81 88 MET A C 1
ATOM 642 O O . MET A 1 88 ? 27.116 19.683 -40.464 1.00 91.81 88 MET A O 1
ATOM 646 N N . MET A 1 89 ? 27.472 17.520 -39.973 1.00 92.19 89 MET A N 1
ATOM 647 C CA . MET A 1 89 ? 28.705 17.365 -40.760 1.00 92.19 89 MET A CA 1
ATOM 648 C C . MET A 1 89 ? 28.472 17.396 -42.278 1.00 92.19 89 MET A C 1
ATOM 650 O O . MET A 1 89 ? 29.403 17.667 -43.024 1.00 92.19 89 MET A O 1
ATOM 654 N N . LEU A 1 90 ? 27.256 17.094 -42.742 1.00 92.50 90 LEU A N 1
ATOM 655 C CA . LEU A 1 90 ? 26.889 17.119 -44.163 1.00 92.50 90 LEU A CA 1
ATOM 656 C C . LEU A 1 90 ? 26.415 18.510 -44.628 1.00 92.50 90 LEU A C 1
ATOM 658 O O . LEU A 1 90 ? 26.480 18.820 -45.815 1.00 92.50 90 LEU A O 1
ATOM 662 N N . LEU A 1 91 ? 25.877 19.314 -43.706 1.00 88.94 91 LEU A N 1
ATOM 663 C CA . LEU A 1 91 ? 25.297 20.638 -43.970 1.00 88.94 91 LEU A CA 1
ATOM 664 C C . LEU A 1 91 ? 26.270 21.807 -43.728 1.00 88.94 91 LEU A C 1
ATOM 666 O O . LEU A 1 91 ? 25.898 22.949 -44.003 1.00 88.94 91 LEU A O 1
ATOM 670 N N . GLY A 1 92 ? 27.465 21.540 -43.194 1.00 77.50 92 GLY A N 1
ATOM 671 C CA . GLY A 1 92 ? 28.554 22.509 -43.011 1.00 77.50 92 GLY A CA 1
ATOM 672 C C . GLY A 1 92 ? 29.689 22.267 -43.990 1.00 77.50 92 GLY A C 1
ATOM 673 O O . GLY A 1 92 ? 30.267 23.273 -44.453 1.00 77.50 92 GLY A O 1
#